Protein AF-A0A1M6CH72-F1 (afdb_monomer)

Nearest PDB structures (foldseek):
  2z3x-assembly1_B  TM=9.214E-01  e=4.819E-03  Bacillus subtilis

InterPro domains:
  IPR001448 Small acid-soluble spore protein, alpha/beta-type [PF00269] (5-63)
  IPR018126 Small acid-soluble spore protein, alpha/beta-type, conserved site [PS00304] (20-29)
  IPR038300 SASP, alpha/beta-type superfamily [G3DSA:6.10.10.80] (5-66)
  IPR050847 Small acid-soluble spore DNA-binding [PTHR36107] (3-65)

Mean predicted aligned error: 5.21 Å

Structure (mmCIF, N/CA/C/O backbone):
data_AF-A0A1M6CH72-F1
#
_entry.id   AF-A0A1M6CH72-F1
#
loop_
_atom_site.group_PDB
_atom_site.id
_atom_site.type_symbol
_atom_site.label_atom_id
_atom_site.label_alt_id
_atom_site.label_comp_id
_atom_site.label_asym_id
_atom_site.label_entity_id
_atom_site.label_seq_id
_atom_site.pdbx_PDB_ins_code
_atom_site.Cartn_x
_atom_site.Cartn_y
_atom_site.Cartn_z
_atom_site.occupancy
_atom_site.B_iso_or_equiv
_atom_site.auth_seq_id
_atom_site.auth_comp_id
_atom_site.auth_asym_id
_atom_site.auth_atom_id
_atom_site.pdbx_PDB_model_num
ATOM 1 N N . MET A 1 1 ? 22.516 -15.587 13.680 1.00 52.00 1 MET A N 1
ATOM 2 C CA . MET A 1 1 ? 21.120 -15.534 14.172 1.00 52.00 1 MET A CA 1
ATOM 3 C C . MET A 1 1 ? 20.200 -15.292 12.984 1.00 52.00 1 MET A C 1
ATOM 5 O O . MET A 1 1 ? 20.310 -14.241 12.366 1.00 52.00 1 MET A O 1
ATOM 9 N N . ALA A 1 2 ? 19.347 -16.248 12.613 1.00 54.31 2 ALA A N 1
ATOM 10 C CA . ALA A 1 2 ? 18.347 -16.020 11.571 1.00 54.31 2 ALA A CA 1
ATOM 11 C C . ALA A 1 2 ? 17.244 -15.116 12.145 1.00 54.31 2 ALA A C 1
ATOM 13 O O . ALA A 1 2 ? 16.524 -15.518 13.058 1.00 54.31 2 ALA A O 1
ATOM 14 N N . ARG A 1 3 ? 17.137 -13.874 11.658 1.00 63.88 3 ARG A N 1
ATOM 15 C CA . ARG A 1 3 ? 16.003 -12.999 11.982 1.00 63.88 3 ARG A CA 1
ATOM 16 C C . ARG A 1 3 ? 14.743 -13.640 11.406 1.00 63.88 3 ARG A C 1
ATOM 18 O O . ARG A 1 3 ? 14.542 -13.630 10.196 1.00 63.88 3 ARG A O 1
ATOM 25 N N . SER A 1 4 ? 13.904 -14.219 12.261 1.00 66.44 4 SER A N 1
ATOM 26 C CA . SER A 1 4 ? 12.585 -14.684 11.841 1.00 66.44 4 SER A CA 1
ATOM 27 C C . SER A 1 4 ? 11.724 -13.442 11.589 1.00 66.44 4 SER A C 1
ATOM 29 O O . SER A 1 4 ? 11.252 -12.808 12.533 1.00 66.44 4 SER A O 1
ATOM 31 N N . ASN A 1 5 ? 11.535 -13.067 10.322 1.00 74.44 5 ASN A N 1
ATOM 32 C CA . ASN A 1 5 ? 10.532 -12.078 9.913 1.00 74.44 5 ASN A CA 1
ATOM 33 C C . ASN A 1 5 ? 9.135 -12.708 10.008 1.00 74.44 5 ASN A C 1
ATOM 35 O O . ASN A 1 5 ? 8.437 -12.892 9.009 1.00 74.44 5 ASN A O 1
ATOM 39 N N . ARG A 1 6 ? 8.736 -13.111 11.217 1.00 78.50 6 ARG A N 1
ATOM 40 C CA . ARG A 1 6 ? 7.406 -13.659 11.450 1.00 78.50 6 ARG A CA 1
ATOM 41 C C . ARG A 1 6 ? 6.414 -12.508 11.390 1.00 78.50 6 ARG A C 1
ATOM 43 O O . ARG A 1 6 ? 6.512 -11.550 12.151 1.00 78.50 6 ARG A O 1
ATOM 50 N N . LYS A 1 7 ? 5.459 -12.609 10.470 1.00 84.06 7 LYS A N 1
ATOM 51 C CA . LYS A 1 7 ? 4.339 -11.670 10.402 1.00 84.06 7 LYS A CA 1
ATOM 52 C C . LYS A 1 7 ? 3.594 -11.694 11.737 1.00 84.06 7 LYS A C 1
ATOM 54 O O . LYS A 1 7 ? 3.350 -12.773 12.274 1.00 84.06 7 LYS A O 1
ATOM 59 N N . VAL A 1 8 ? 3.225 -10.513 12.236 1.00 89.06 8 VAL A N 1
ATOM 60 C CA . VAL A 1 8 ? 2.508 -10.345 13.515 1.00 89.06 8 VAL A CA 1
ATOM 61 C C . VAL A 1 8 ? 1.204 -11.147 13.517 1.00 89.06 8 VAL A C 1
ATOM 63 O O . VAL A 1 8 ? 0.862 -11.784 14.506 1.00 89.06 8 VAL A O 1
ATOM 66 N N . VAL A 1 9 ? 0.522 -11.173 12.368 1.00 91.88 9 VAL A N 1
ATOM 67 C CA . VAL A 1 9 ? -0.726 -11.907 12.148 1.00 91.88 9 VAL A CA 1
ATOM 68 C C . VAL A 1 9 ? -0.570 -12.764 10.884 1.00 91.88 9 VAL A C 1
ATOM 70 O O . VAL A 1 9 ? -0.870 -12.298 9.783 1.00 91.88 9 VAL A O 1
ATOM 73 N N . PRO A 1 10 ? -0.052 -14.003 10.986 1.00 89.62 10 PRO A N 1
ATOM 74 C CA . PRO A 1 10 ? 0.231 -14.844 9.820 1.00 89.62 10 PRO A CA 1
ATOM 75 C C . PRO A 1 10 ? -0.990 -15.084 8.923 1.00 89.62 10 PRO A C 1
ATOM 77 O O . PRO A 1 10 ? -0.866 -15.036 7.697 1.00 89.62 10 PRO A O 1
ATOM 80 N N . GLN A 1 11 ? -2.169 -15.248 9.527 1.0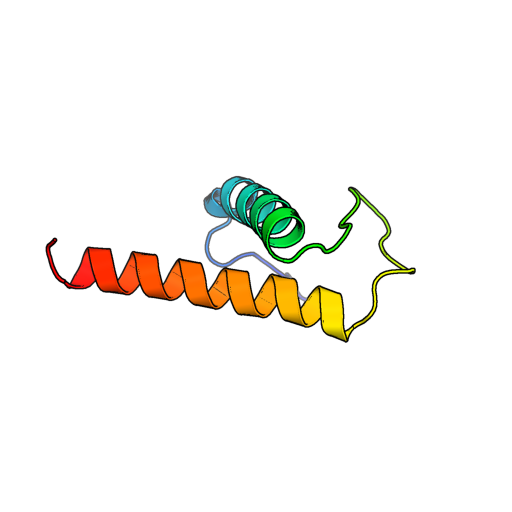0 91.69 11 GLN A N 1
ATOM 81 C CA . GLN A 1 11 ? -3.445 -15.466 8.841 1.00 91.69 11 GLN A CA 1
ATOM 82 C C . GLN A 1 11 ? -3.887 -14.283 7.965 1.00 91.69 11 GLN A C 1
ATOM 84 O O . GLN A 1 11 ? -4.637 -14.474 7.014 1.00 91.69 11 GLN A O 1
ATOM 89 N N . ALA A 1 12 ? -3.385 -13.070 8.225 1.00 92.12 12 ALA A N 1
ATOM 90 C CA . ALA A 1 12 ? -3.712 -11.889 7.429 1.00 92.12 12 ALA A CA 1
ATOM 91 C C . ALA A 1 12 ? -2.903 -11.797 6.122 1.00 92.12 12 ALA A C 1
ATOM 93 O O . ALA A 1 12 ? -3.191 -10.943 5.292 1.00 92.12 12 ALA A O 1
ATOM 94 N N . THR A 1 13 ? -1.911 -12.672 5.907 1.00 90.56 13 THR A N 1
ATOM 95 C CA . THR A 1 13 ? -1.014 -12.633 4.736 1.00 90.56 13 THR A CA 1
ATOM 96 C C . THR A 1 13 ? -1.764 -12.527 3.416 1.00 90.56 13 THR A C 1
ATOM 98 O O . THR A 1 13 ? -1.525 -11.589 2.666 1.00 90.56 13 THR A O 1
ATOM 101 N N . ALA A 1 14 ? -2.699 -13.444 3.164 1.00 92.06 14 ALA A N 1
ATOM 102 C CA . ALA A 1 14 ? -3.434 -13.472 1.905 1.00 92.06 14 ALA A CA 1
ATOM 103 C C . ALA A 1 14 ? -4.305 -12.218 1.716 1.00 92.06 14 ALA A C 1
ATOM 105 O O . ALA A 1 14 ? -4.440 -11.717 0.605 1.00 92.06 14 ALA A O 1
ATOM 106 N N . ALA A 1 15 ? -4.878 -11.685 2.801 1.00 93.00 15 ALA A N 1
ATOM 107 C CA . ALA A 1 15 ? -5.660 -10.454 2.749 1.00 93.00 15 ALA A CA 1
ATOM 108 C C . ALA A 1 15 ? -4.782 -9.232 2.436 1.00 93.00 15 ALA A C 1
ATOM 110 O O . ALA A 1 15 ? -5.140 -8.430 1.578 1.00 93.00 15 ALA A O 1
ATOM 111 N N . LEU A 1 16 ? -3.613 -9.126 3.075 1.00 93.12 16 LEU A N 1
ATOM 112 C CA . LEU A 1 16 ? -2.651 -8.050 2.831 1.00 93.12 16 LEU A CA 1
ATOM 113 C C . LEU A 1 16 ? -2.072 -8.105 1.413 1.00 93.12 16 LEU A C 1
ATOM 115 O O . LEU A 1 16 ? -1.884 -7.060 0.795 1.00 93.12 16 LEU A O 1
ATOM 119 N N . ASP A 1 17 ? -1.819 -9.301 0.876 1.00 93.50 17 ASP A N 1
ATOM 120 C CA . ASP A 1 17 ? -1.343 -9.455 -0.500 1.00 93.50 17 ASP A CA 1
ATOM 121 C C . ASP A 1 17 ? -2.402 -9.039 -1.526 1.00 93.50 17 ASP A C 1
ATOM 123 O O . ASP A 1 17 ? -2.065 -8.337 -2.476 1.00 93.50 17 ASP A O 1
ATOM 127 N N . ARG A 1 18 ? -3.680 -9.376 -1.310 1.00 94.00 18 ARG A N 1
ATOM 128 C CA . ARG A 1 18 ? -4.781 -8.877 -2.155 1.00 94.00 18 ARG A CA 1
ATOM 129 C C . ARG A 1 18 ? -4.875 -7.353 -2.120 1.00 94.00 18 ARG A C 1
ATOM 131 O O . ARG A 1 18 ? -4.818 -6.719 -3.168 1.00 94.00 18 ARG A O 1
ATOM 138 N N . MET A 1 19 ? -4.896 -6.772 -0.919 1.00 95.44 19 MET A N 1
ATOM 139 C CA . MET A 1 19 ? -4.946 -5.318 -0.732 1.00 95.44 19 MET A CA 1
ATOM 140 C C . MET A 1 19 ? -3.774 -4.606 -1.422 1.00 95.44 19 MET A C 1
ATOM 142 O O . MET A 1 19 ? -3.953 -3.549 -2.019 1.00 95.44 19 MET A O 1
ATOM 146 N N . LYS A 1 20 ? -2.570 -5.184 -1.367 1.00 94.94 20 LYS A N 1
ATOM 147 C CA . LYS A 1 20 ? -1.382 -4.655 -2.047 1.00 94.94 20 LYS A CA 1
ATOM 148 C C . LYS A 1 20 ? -1.600 -4.524 -3.560 1.00 94.94 20 LYS A C 1
ATOM 150 O O . LYS A 1 20 ? -1.274 -3.478 -4.116 1.00 94.94 20 LYS A O 1
ATOM 155 N N . TYR A 1 21 ? -2.147 -5.549 -4.217 1.00 95.88 21 TYR A N 1
ATOM 156 C CA . TYR A 1 21 ? -2.407 -5.519 -5.664 1.00 95.88 21 TYR A CA 1
ATOM 157 C C . TYR A 1 21 ? -3.592 -4.620 -6.041 1.00 95.88 21 TYR A C 1
ATOM 159 O O . TYR A 1 21 ? -3.526 -3.908 -7.045 1.00 95.88 21 TYR A O 1
ATOM 167 N N . GLU A 1 22 ? -4.647 -4.601 -5.224 1.00 94.94 22 GLU A N 1
ATOM 168 C CA . GLU A 1 22 ? -5.775 -3.674 -5.388 1.00 94.94 22 GLU A CA 1
ATOM 169 C C . GLU A 1 22 ? -5.286 -2.224 -5.350 1.00 94.94 22 GLU A C 1
ATOM 171 O O . GLU A 1 22 ? -5.529 -1.453 -6.275 1.00 94.94 22 GLU A O 1
ATOM 176 N N . ILE A 1 23 ? -4.504 -1.871 -4.330 1.00 96.38 23 ILE A N 1
ATOM 177 C CA . ILE A 1 23 ? -3.974 -0.518 -4.169 1.00 96.38 23 ILE A CA 1
ATOM 178 C C . ILE A 1 23 ? -2.975 -0.172 -5.264 1.00 96.38 23 ILE A C 1
ATOM 180 O O . ILE A 1 23 ? -3.002 0.954 -5.747 1.00 96.38 23 ILE A O 1
ATOM 184 N N . ALA A 1 24 ? -2.122 -1.110 -5.684 1.00 95.44 24 ALA A N 1
ATOM 185 C CA . ALA A 1 24 ? -1.239 -0.898 -6.830 1.00 95.44 24 ALA A CA 1
ATOM 186 C C . ALA A 1 24 ? -2.035 -0.499 -8.080 1.00 95.44 24 ALA A C 1
ATOM 188 O O . ALA A 1 24 ? -1.701 0.494 -8.730 1.00 95.44 24 ALA A O 1
ATOM 189 N N . SER A 1 25 ? -3.145 -1.193 -8.336 1.00 94.94 25 SER A N 1
ATOM 190 C CA . SER A 1 25 ? -4.055 -0.884 -9.441 1.00 94.94 25 SER A CA 1
ATOM 191 C C . SER A 1 25 ? -4.705 0.496 -9.279 1.00 94.94 25 SER A C 1
ATOM 193 O O . SER A 1 25 ? -4.703 1.287 -10.219 1.00 94.94 25 SER A O 1
ATOM 195 N N . GLU A 1 26 ? -5.197 0.833 -8.083 1.00 94.00 26 GLU A N 1
ATOM 196 C CA . GLU A 1 26 ? -5.818 2.137 -7.792 1.00 94.00 26 GLU A CA 1
ATOM 197 C C . GLU A 1 26 ? -4.859 3.319 -7.965 1.00 94.00 26 GLU A C 1
ATOM 199 O O . GLU A 1 26 ? -5.255 4.389 -8.428 1.00 94.00 26 GLU A O 1
ATOM 204 N N . VAL A 1 27 ? -3.592 3.149 -7.581 1.00 93.75 27 VAL A N 1
ATOM 205 C CA . VAL A 1 27 ? -2.584 4.217 -7.660 1.00 93.75 27 VAL A CA 1
ATOM 206 C C . VAL A 1 27 ? -1.861 4.26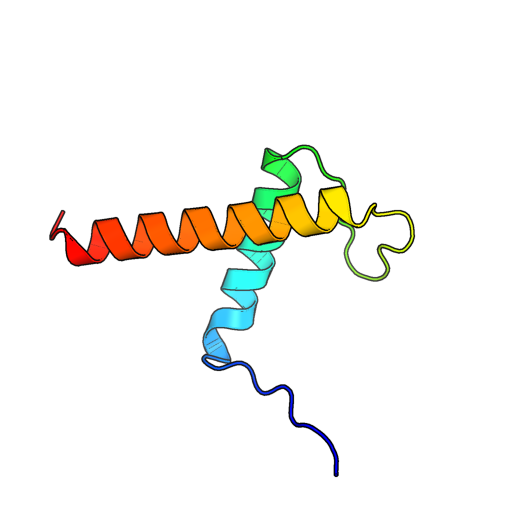1 -9.007 1.00 93.75 27 VAL A C 1
ATOM 208 O O . VAL A 1 27 ? -0.966 5.092 -9.177 1.00 93.75 27 VAL A O 1
ATOM 211 N N . GLY A 1 28 ? -2.263 3.410 -9.959 1.00 92.19 28 GLY A N 1
ATOM 212 C CA . GLY A 1 28 ? -1.728 3.361 -11.320 1.00 92.19 28 GLY A CA 1
ATOM 213 C C . GLY A 1 28 ? -0.315 2.788 -11.407 1.00 92.19 28 GLY A C 1
ATOM 214 O O . GLY A 1 28 ? 0.435 3.137 -12.316 1.00 92.19 28 GLY A O 1
ATOM 215 N N . VAL A 1 29 ? 0.073 1.946 -10.450 1.00 93.75 29 VAL A N 1
ATOM 216 C CA . VAL A 1 29 ? 1.400 1.335 -10.387 1.00 93.75 29 VAL A CA 1
ATOM 217 C C . VAL A 1 29 ? 1.307 -0.123 -10.811 1.00 93.75 29 VAL A C 1
ATOM 219 O O . VAL A 1 29 ? 0.578 -0.918 -10.222 1.00 93.75 29 VAL A O 1
ATOM 222 N N . ASN A 1 30 ? 2.093 -0.491 -11.819 1.00 89.88 30 ASN A N 1
ATOM 223 C CA . ASN A 1 30 ? 2.161 -1.866 -12.294 1.00 89.88 30 ASN A CA 1
ATOM 224 C C . ASN A 1 30 ? 3.014 -2.722 -11.346 1.00 89.88 30 ASN A C 1
ATOM 226 O O . ASN A 1 30 ? 4.237 -2.766 -11.471 1.00 89.88 30 ASN A O 1
ATOM 230 N N . LEU A 1 31 ? 2.360 -3.389 -10.396 1.00 91.94 31 LEU A N 1
ATOM 231 C CA . LEU A 1 31 ? 2.991 -4.358 -9.507 1.00 91.94 31 LEU A CA 1
ATOM 232 C C . LEU A 1 31 ? 2.782 -5.775 -10.052 1.00 91.94 31 LEU A C 1
ATOM 234 O O . LEU A 1 31 ? 1.653 -6.254 -10.138 1.00 91.94 31 LEU A O 1
ATOM 238 N N . LYS A 1 32 ? 3.876 -6.460 -10.378 1.00 90.00 32 LYS A N 1
ATOM 239 C CA . LYS A 1 32 ? 3.875 -7.829 -10.907 1.00 90.00 32 LYS A CA 1
ATOM 240 C C . LYS A 1 32 ? 4.010 -8.843 -9.776 1.00 90.00 32 LYS A C 1
ATOM 242 O O . LYS A 1 32 ? 4.625 -8.565 -8.743 1.00 90.00 32 LYS A O 1
ATOM 247 N N . GLU A 1 33 ? 3.496 -10.047 -9.992 1.00 87.56 33 GLU A N 1
ATOM 248 C CA . GLU A 1 33 ? 3.837 -11.177 -9.135 1.00 87.56 33 GLU A CA 1
ATOM 249 C C . GLU A 1 33 ? 5.297 -11.586 -9.393 1.00 87.56 33 GLU A C 1
ATOM 251 O O . GLU A 1 33 ? 5.696 -11.835 -10.530 1.00 87.56 33 GLU A O 1
ATOM 256 N N . GLY A 1 34 ? 6.121 -11.598 -8.341 1.00 87.56 34 GLY A N 1
ATOM 257 C CA . GLY A 1 34 ? 7.553 -11.888 -8.438 1.00 87.56 34 GLY A CA 1
ATOM 258 C C . GLY A 1 34 ? 8.442 -10.640 -8.415 1.00 87.56 34 GLY A C 1
ATOM 259 O O . GLY A 1 34 ? 8.298 -9.769 -7.552 1.00 87.56 34 GLY A O 1
ATOM 260 N N . TYR A 1 35 ? 9.436 -10.592 -9.306 1.00 88.00 35 TYR A N 1
ATOM 261 C CA . TYR A 1 35 ? 10.465 -9.551 -9.293 1.00 88.00 35 TYR A CA 1
ATOM 262 C C . TYR A 1 35 ? 9.955 -8.230 -9.884 1.00 88.00 35 TYR A C 1
ATOM 264 O O . TYR A 1 35 ? 9.506 -8.182 -11.024 1.00 88.00 35 TYR A O 1
ATOM 272 N N . ASN A 1 36 ? 10.076 -7.154 -9.104 1.00 88.69 36 ASN A N 1
ATOM 273 C CA . ASN A 1 36 ? 9.662 -5.793 -9.456 1.00 88.69 36 ASN A CA 1
ATOM 274 C C . ASN A 1 36 ? 10.880 -4.849 -9.489 1.00 88.69 36 ASN A C 1
ATOM 276 O O . ASN A 1 36 ? 10.871 -3.792 -8.868 1.00 88.69 36 ASN A O 1
ATOM 2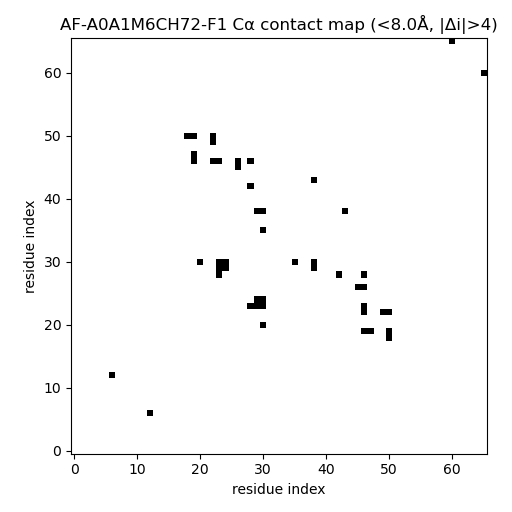80 N N . GLY A 1 37 ? 11.978 -5.258 -10.134 1.00 88.00 37 GLY A N 1
ATOM 281 C CA . GLY A 1 37 ? 13.218 -4.463 -10.166 1.00 88.00 37 GLY A CA 1
ATOM 282 C C . GLY A 1 37 ? 13.128 -3.167 -10.972 1.00 88.00 37 GLY A C 1
ATOM 283 O O . GLY A 1 37 ? 13.936 -2.266 -10.773 1.00 88.00 37 GLY A O 1
ATOM 284 N N . ASP A 1 38 ? 12.144 -3.073 -11.861 1.00 89.88 38 ASP A N 1
ATOM 285 C CA . ASP A 1 38 ? 11.785 -1.883 -12.632 1.00 89.88 38 ASP A CA 1
ATOM 286 C C . ASP A 1 38 ? 10.872 -0.917 -11.858 1.00 89.88 38 ASP A C 1
ATOM 288 O O . ASP A 1 38 ? 10.674 0.222 -12.281 1.00 89.88 38 ASP A O 1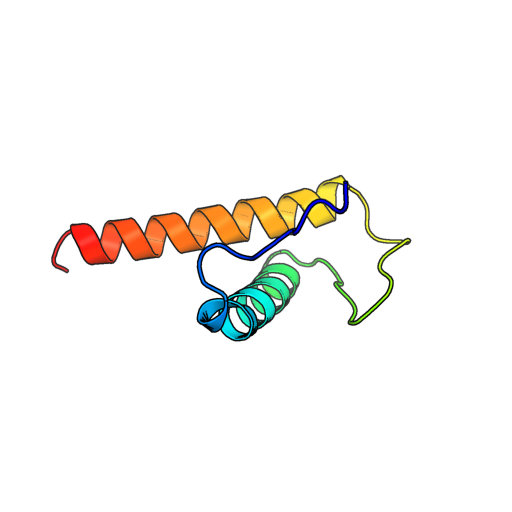
ATOM 292 N N . LEU A 1 39 ? 10.326 -1.345 -10.715 1.00 93.31 39 LEU A N 1
ATOM 293 C CA . LEU A 1 39 ? 9.455 -0.520 -9.890 1.00 93.31 39 LEU A CA 1
ATOM 294 C C . LEU A 1 39 ? 10.271 0.542 -9.150 1.00 93.31 39 LEU A C 1
ATOM 296 O O . LEU A 1 39 ? 11.172 0.228 -8.369 1.00 93.31 39 LEU A O 1
ATOM 300 N N . SER A 1 40 ? 9.922 1.814 -9.344 1.00 94.69 40 SER A N 1
ATOM 301 C CA . SER A 1 40 ? 10.595 2.893 -8.629 1.00 94.69 40 SER A CA 1
ATOM 302 C C . SER A 1 40 ? 10.326 2.802 -7.120 1.00 94.69 40 SER A C 1
ATOM 304 O O . SER A 1 40 ? 9.228 2.455 -6.677 1.00 94.69 40 SER A O 1
ATOM 306 N N . ALA A 1 41 ? 11.312 3.180 -6.300 1.00 94.69 41 ALA A N 1
ATOM 307 C CA . ALA A 1 41 ? 11.140 3.223 -4.844 1.00 94.69 41 ALA A CA 1
ATOM 308 C C . ALA A 1 41 ? 9.975 4.142 -4.422 1.00 94.69 41 ALA A C 1
ATOM 310 O O . ALA A 1 41 ? 9.300 3.883 -3.425 1.00 94.69 41 ALA A O 1
ATOM 311 N N . ARG A 1 42 ? 9.708 5.193 -5.209 1.00 94.81 42 ARG A N 1
ATOM 312 C CA . ARG A 1 42 ? 8.581 6.106 -5.005 1.00 94.81 42 ARG A CA 1
ATOM 313 C C . ARG A 1 42 ? 7.242 5.404 -5.215 1.00 94.81 42 ARG A C 1
ATOM 315 O O . ARG A 1 42 ? 6.333 5.605 -4.414 1.00 94.81 42 ARG A O 1
ATOM 322 N N . ASP A 1 43 ? 7.129 4.576 -6.246 1.00 95.50 43 ASP A N 1
ATOM 323 C CA . ASP A 1 43 ? 5.900 3.845 -6.560 1.00 95.50 43 ASP A CA 1
ATOM 324 C C . ASP A 1 43 ? 5.646 2.719 -5.558 1.00 95.50 43 ASP A C 1
ATOM 326 O O . ASP A 1 43 ? 4.535 2.589 -5.042 1.00 95.50 43 ASP A O 1
ATOM 330 N N . ALA A 1 44 ? 6.692 1.980 -5.177 1.00 94.50 44 ALA A N 1
ATOM 331 C CA . ALA A 1 44 ? 6.617 1.009 -4.087 1.00 94.50 44 ALA A CA 1
ATOM 332 C C . ALA A 1 44 ? 6.180 1.674 -2.767 1.00 94.50 44 ALA A C 1
ATOM 334 O O . ALA A 1 44 ? 5.285 1.180 -2.076 1.00 94.50 44 ALA A O 1
ATOM 335 N N . GLY A 1 45 ? 6.762 2.835 -2.445 1.00 95.12 45 GLY A N 1
ATOM 336 C CA . GLY A 1 45 ? 6.379 3.638 -1.284 1.00 95.12 45 GLY A CA 1
ATOM 337 C C . GLY A 1 45 ? 4.934 4.137 -1.357 1.00 95.12 45 GLY A C 1
ATOM 338 O O . GLY A 1 45 ? 4.222 4.101 -0.354 1.00 95.12 45 GLY A O 1
ATOM 339 N N . ARG A 1 46 ? 4.463 4.540 -2.543 1.00 96.38 46 ARG A N 1
ATOM 340 C CA . ARG A 1 46 ? 3.074 4.959 -2.770 1.00 96.38 46 ARG A CA 1
ATOM 341 C C . ARG A 1 46 ? 2.096 3.818 -2.501 1.00 96.38 46 ARG A C 1
ATOM 343 O O . ARG A 1 46 ? 1.085 4.061 -1.846 1.00 96.38 46 ARG A O 1
ATOM 350 N N . ILE A 1 47 ? 2.393 2.595 -2.940 1.00 96.25 47 ILE A N 1
ATOM 351 C CA . ILE A 1 47 ? 1.566 1.417 -2.631 1.00 96.25 47 ILE A CA 1
ATOM 352 C C . ILE A 1 47 ? 1.514 1.199 -1.116 1.00 96.25 47 ILE A C 1
ATOM 354 O O . ILE A 1 47 ? 0.431 1.196 -0.533 1.00 96.25 47 ILE A O 1
ATOM 358 N N . GLY A 1 48 ? 2.675 1.084 -0.463 1.00 96.00 48 GLY A N 1
ATOM 359 C CA . GLY A 1 48 ? 2.750 0.818 0.977 1.00 96.00 48 GLY A CA 1
ATOM 360 C C . GLY A 1 48 ? 2.069 1.893 1.831 1.00 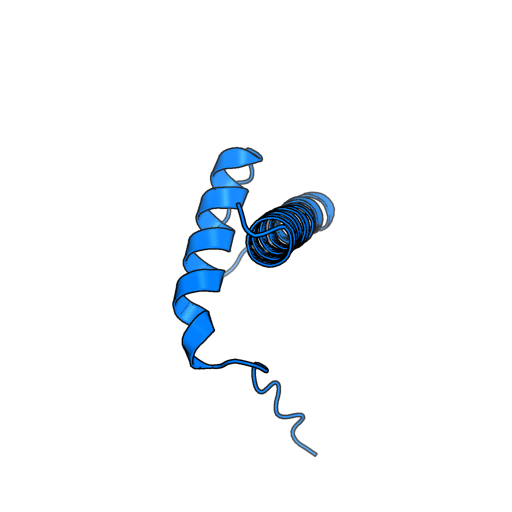96.00 48 GLY A C 1
ATOM 361 O O . GLY A 1 48 ? 1.329 1.572 2.760 1.00 96.00 48 GLY A O 1
ATOM 362 N N . GLY A 1 49 ? 2.249 3.170 1.488 1.00 97.25 49 GLY A N 1
ATOM 363 C CA . GLY A 1 49 ? 1.601 4.283 2.185 1.00 97.25 49 GLY A CA 1
ATOM 364 C C . GLY A 1 49 ? 0.076 4.254 2.060 1.00 97.25 49 GLY A C 1
ATOM 365 O O . GLY A 1 49 ? -0.626 4.444 3.053 1.00 97.25 49 GLY A O 1
ATOM 366 N N . ASN A 1 50 ? -0.450 3.953 0.868 1.00 97.50 50 ASN A N 1
ATOM 367 C CA . ASN A 1 50 ? -1.895 3.820 0.673 1.00 97.50 50 ASN A CA 1
ATOM 368 C C . ASN A 1 50 ? -2.461 2.576 1.373 1.00 97.50 50 ASN A C 1
ATOM 370 O O . ASN A 1 50 ? -3.558 2.655 1.922 1.00 97.50 50 ASN A O 1
ATOM 374 N N . MET A 1 51 ? -1.712 1.466 1.439 1.00 97.12 51 MET A N 1
ATOM 375 C CA . MET A 1 51 ? -2.102 0.297 2.244 1.00 97.12 51 MET A CA 1
ATOM 376 C C . MET A 1 51 ? -2.299 0.680 3.709 1.00 97.12 51 MET A C 1
ATOM 378 O O . MET A 1 51 ? -3.346 0.393 4.285 1.00 97.12 51 MET A O 1
ATOM 382 N N . VAL A 1 52 ? -1.319 1.365 4.307 1.00 96.81 52 VAL A N 1
ATOM 383 C CA . VAL A 1 52 ? -1.410 1.811 5.705 1.00 96.81 52 VAL A CA 1
ATOM 384 C C . VAL A 1 52 ? -2.584 2.762 5.900 1.00 96.81 52 VAL A C 1
ATOM 386 O O . VAL A 1 52 ? -3.349 2.583 6.844 1.00 96.81 52 VAL A O 1
ATOM 389 N N . LYS A 1 53 ? -2.782 3.712 4.981 1.00 97.00 53 LYS A N 1
ATOM 390 C CA . LYS A 1 53 ? -3.914 4.641 5.034 1.00 97.00 53 LYS A CA 1
ATOM 391 C C . LYS A 1 53 ? -5.259 3.906 5.073 1.00 97.00 53 LYS A C 1
ATOM 393 O O . LYS A 1 53 ? -6.045 4.158 5.979 1.00 97.00 53 LYS A O 1
ATOM 398 N N . LYS A 1 54 ? -5.498 2.950 4.167 1.00 95.62 54 LYS A N 1
ATOM 399 C CA . LYS A 1 54 ? -6.752 2.173 4.154 1.00 95.62 54 LYS A CA 1
ATOM 400 C C . LYS A 1 54 ? -6.937 1.317 5.404 1.00 95.62 54 LYS A C 1
ATOM 402 O O . LYS A 1 54 ? -8.051 1.217 5.909 1.00 95.62 54 LYS A O 1
ATOM 407 N N . MET A 1 55 ? -5.866 0.704 5.911 1.00 95.00 55 MET A N 1
ATOM 408 C CA . MET A 1 55 ? -5.933 -0.077 7.151 1.00 95.00 55 MET A CA 1
ATOM 409 C C . MET A 1 55 ? -6.311 0.798 8.351 1.00 95.00 55 MET A C 1
ATOM 411 O O . MET A 1 55 ? -7.136 0.385 9.164 1.00 95.00 55 MET A O 1
ATOM 415 N N . ILE A 1 56 ? -5.751 2.008 8.443 1.00 96.00 56 ILE A N 1
ATOM 416 C CA . ILE A 1 56 ? -6.102 2.971 9.494 1.00 96.00 56 ILE A CA 1
ATOM 417 C C . ILE A 1 56 ? -7.558 3.407 9.342 1.00 96.00 56 ILE A C 1
ATOM 419 O O . ILE A 1 56 ? -8.299 3.323 10.311 1.00 96.00 56 ILE A O 1
ATOM 423 N N . GLU A 1 57 ? -8.005 3.762 8.136 1.00 95.31 57 GLU A N 1
ATOM 424 C CA . GLU A 1 57 ? -9.406 4.134 7.892 1.00 95.31 57 GLU A CA 1
ATOM 425 C C . GLU A 1 57 ? -10.386 3.021 8.315 1.00 95.31 57 GLU A C 1
ATOM 427 O O . GLU A 1 57 ? -11.430 3.294 8.907 1.00 95.31 57 GLU A O 1
ATOM 432 N N . GLN A 1 58 ? -10.065 1.751 8.043 1.00 93.62 58 GLN A N 1
ATOM 433 C CA . GLN A 1 58 ? -10.875 0.605 8.481 1.00 93.62 58 GLN A CA 1
ATOM 434 C C . GLN A 1 58 ? -10.876 0.436 10.007 1.00 93.62 58 GLN A C 1
ATOM 436 O O . GLN A 1 58 ? -11.923 0.143 10.596 1.00 93.62 58 GLN A O 1
ATOM 441 N N . ALA A 1 59 ? -9.722 0.624 10.650 1.00 95.06 59 ALA A N 1
ATOM 442 C CA . ALA A 1 59 ? -9.599 0.568 12.101 1.00 95.06 59 ALA A CA 1
ATOM 443 C C . ALA A 1 59 ? -10.387 1.704 12.769 1.00 95.06 59 ALA A C 1
ATOM 445 O O . ALA A 1 59 ? -11.162 1.446 13.686 1.00 95.06 59 ALA A O 1
ATOM 446 N N . GLU A 1 60 ? -10.269 2.932 12.263 1.00 95.62 60 GLU A N 1
ATOM 447 C CA . GLU A 1 60 ? -11.016 4.101 12.734 1.00 95.62 60 GLU A CA 1
ATOM 448 C C . GLU A 1 60 ? -12.528 3.894 12.604 1.00 95.62 60 GLU A C 1
ATOM 450 O O . GLU A 1 60 ? -13.257 4.144 13.562 1.00 95.62 60 GLU A O 1
ATOM 455 N N . ARG A 1 61 ? -13.007 3.364 11.467 1.00 95.44 61 ARG A N 1
ATOM 456 C CA . ARG A 1 61 ? -14.427 3.004 11.287 1.00 95.44 61 ARG A CA 1
ATOM 457 C C . ARG A 1 61 ? -14.886 2.002 12.343 1.00 95.44 61 ARG A C 1
ATOM 459 O O . ARG A 1 61 ? -15.841 2.282 13.061 1.00 95.44 61 ARG A O 1
ATOM 466 N N . SER A 1 62 ? -14.134 0.913 12.513 1.00 94.50 62 SER A N 1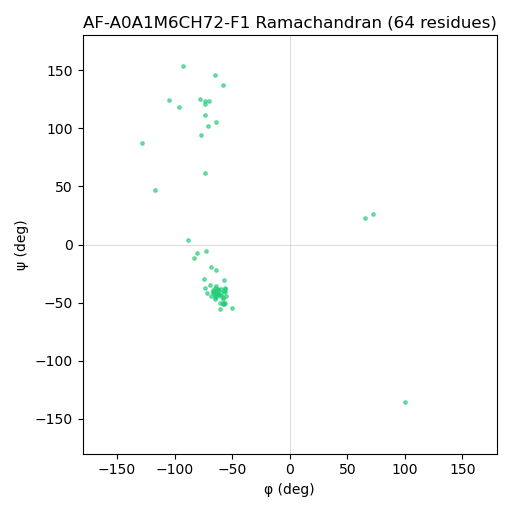
ATOM 467 C CA . SER 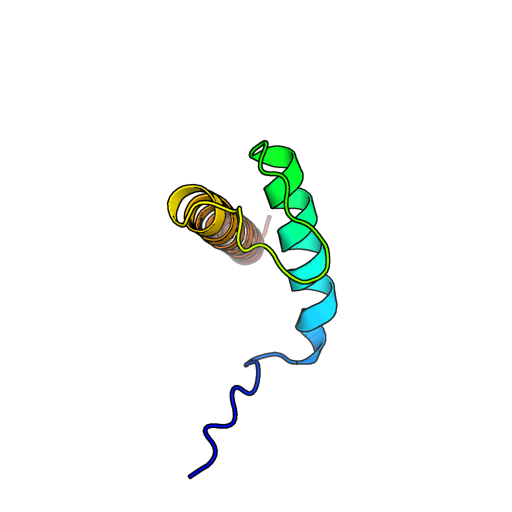A 1 62 ? -14.432 -0.130 13.506 1.00 94.50 62 SER A CA 1
ATOM 468 C C . SER A 1 62 ? -14.455 0.414 14.940 1.00 94.50 62 SER A C 1
ATOM 470 O O . SER A 1 62 ? -15.302 0.022 15.738 1.00 94.50 62 SER A O 1
ATOM 472 N N . MET A 1 63 ? -13.552 1.342 15.275 1.00 94.81 63 MET A N 1
ATOM 473 C CA . MET A 1 63 ? -13.497 1.993 16.590 1.00 94.81 63 MET A CA 1
ATOM 474 C C . MET A 1 63 ? -14.609 3.025 16.790 1.00 94.81 63 MET A C 1
ATOM 476 O O . MET A 1 63 ? -15.049 3.237 17.917 1.00 94.81 63 MET A O 1
ATOM 480 N N . SER A 1 64 ? -15.077 3.660 15.714 1.00 94.12 64 SER A N 1
ATOM 481 C CA . SER A 1 64 ? -16.144 4.664 15.769 1.00 94.12 64 SER A CA 1
ATOM 482 C C . SER A 1 64 ? -17.536 4.078 16.039 1.00 94.12 64 SER A C 1
ATOM 484 O O . SER A 1 64 ? -18.485 4.841 16.219 1.00 94.12 64 SER A O 1
ATOM 486 N N . GLY A 1 65 ? -17.668 2.744 16.084 1.00 79.94 65 GLY A N 1
ATOM 487 C CA . GLY A 1 65 ? -18.938 2.060 16.343 1.00 79.94 65 GLY A CA 1
ATOM 488 C C . GLY A 1 65 ? -19.987 2.280 15.249 1.00 79.94 65 GLY A C 1
ATOM 489 O O . GLY A 1 65 ? -21.181 2.176 15.526 1.00 79.94 65 GLY A O 1
ATOM 490 N N . ARG A 1 66 ? -19.544 2.624 14.034 1.00 60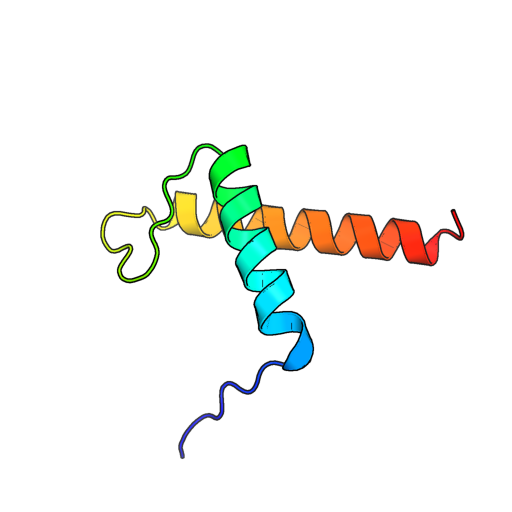.16 66 ARG A N 1
ATOM 491 C CA . ARG A 1 66 ? -20.367 2.772 12.831 1.00 60.16 66 ARG A CA 1
ATOM 492 C C . ARG A 1 66 ? -19.979 1.747 11.781 1.00 60.16 66 ARG A C 1
ATOM 494 O O . ARG A 1 66 ? -18.765 1.472 11.652 1.00 60.16 66 ARG A O 1
#

Foldseek 3Di:
DPPPPDDPDNVCVVVLVVLLVVLCVVVVHDDDDDDDPVGDPVSVVSSVVVSVVVVVVVVVVVVVVD

Solvent-accessible surface area (backbone atoms only — not comparable to full-atom values): 4146 Å² total; per-residue (Å²): 131,86,81,78,86,70,62,93,57,65,86,46,49,68,58,53,54,51,50,50,54,52,42,16,58,76,73,73,41,90,78,61,91,76,85,56,86,86,56,48,71,68,55,56,48,51,34,54,53,50,51,52,50,53,54,47,54,52,51,51,37,64,72,67,78,103

Sequence (66 aa):
MARSNRKVVPQATAALDRMKYEIASEVGVNLKEGYNGDLSARDAGRIGGNMVKKMIEQAERSMSGR

Organism: N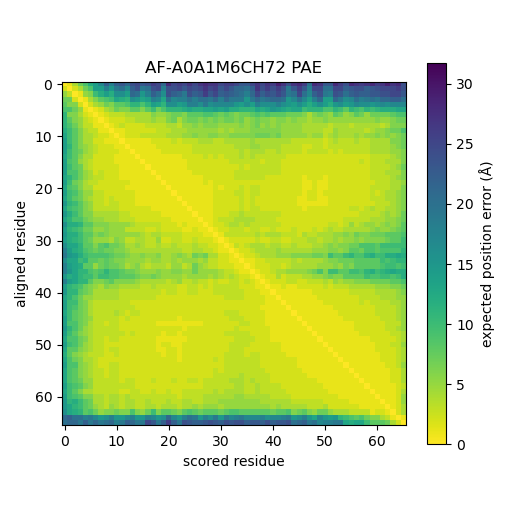CBI:txid1122184

pLDDT: mean 90.14, std 9.93, range [52.0, 97.5]

Secondary structure (DSSP, 8-state):
-------SSGGGHHHHHHHHHHHHHHTT--PPSS--TTS-HHHHHHHHHHHHHHHHHHHHHHHTT-

Radius of gyration: 14.14 Å; Cα contacts (8 Å, |Δi|>4): 24; chains: 1; bounding box: 42×22×29 Å